Protein AF-A0A285D657-F1 (afdb_monomer)

Mean predicted aligned error: 3.63 Å

pLDDT: mean 95.72, std 4.78, range [50.31, 98.75]

Radius of gyration: 17.84 Å; Cα contacts (8 Å, |Δi|>4): 158; chains: 1; bounding box: 41×36×42 Å

Solvent-accessible surface area (backbone atoms only — not comparable to full-atom values): 8481 Å² total; per-residue (Å²): 107,72,67,57,52,58,51,22,57,76,78,34,51,67,64,25,64,66,43,72,86,36,59,88,88,35,70,64,25,54,50,43,51,53,47,42,55,65,79,40,35,72,61,49,49,50,50,52,52,51,48,49,37,65,73,16,31,51,56,17,42,52,48,30,24,74,75,56,71,38,61,48,88,78,49,55,72,36,57,41,49,51,49,38,56,36,7,71,74,48,35,26,70,40,27,36,50,40,41,55,74,37,63,61,54,80,91,61,54,69,66,57,50,49,53,34,40,40,50,48,62,30,30,77,69,12,41,77,80,38,65,89,50,54,72,70,56,20,48,53,52,32,55,47,41,56,50,53,43,52,56,34,51,48,60,73,75,107

Organism: NCBI:txid1448271

InterPro domains:
  IPR049073 Type VI secretion system spike protein VgrG3-like, C-terminal [PF21277] (7-148)

Structure (mmCIF, N/CA/C/O backbone):
data_AF-A0A285D657-F1
#
_entry.id   AF-A0A285D657-F1
#
loop_
_atom_site.group_PDB
_atom_site.id
_atom_site.type_symbol
_atom_site.label_atom_id
_atom_site.label_alt_id
_atom_site.label_comp_id
_atom_site.label_asym_id
_atom_site.label_entity_id
_atom_site.label_seq_id
_atom_site.pdbx_PDB_ins_code
_atom_site.Cartn_x
_atom_site.Cartn_y
_atom_site.Cartn_z
_atom_site.occupancy
_atom_site.B_iso_or_equiv
_atom_site.auth_seq_id
_atom_site.auth_comp_id
_atom_site.auth_asym_id
_atom_site.auth_atom_id
_atom_site.pdbx_PDB_model_num
ATOM 1 N N . MET A 1 1 ? 5.445 -7.123 -13.624 1.00 86.56 1 MET A N 1
ATOM 2 C CA . MET A 1 1 ? 6.516 -6.559 -14.477 1.00 86.56 1 MET A CA 1
ATOM 3 C C . MET A 1 1 ? 5.989 -6.007 -15.802 1.00 86.56 1 MET A C 1
ATOM 5 O O . MET A 1 1 ? 6.207 -4.837 -16.070 1.00 86.56 1 MET A O 1
ATOM 9 N N . ASN A 1 2 ? 5.245 -6.777 -16.604 1.00 88.88 2 ASN A N 1
ATOM 10 C CA . ASN A 1 2 ? 4.753 -6.312 -17.917 1.00 88.88 2 ASN A CA 1
ATOM 11 C C . ASN A 1 2 ? 3.910 -5.022 -17.859 1.00 88.88 2 ASN A C 1
ATOM 13 O O . ASN A 1 2 ? 4.067 -4.144 -18.707 1.00 88.88 2 ASN A O 1
ATOM 17 N N . SER A 1 3 ? 3.073 -4.859 -16.830 1.00 90.88 3 SER A N 1
ATOM 18 C CA . SER A 1 3 ? 2.301 -3.625 -16.620 1.00 90.88 3 SER A CA 1
ATOM 19 C C . SER A 1 3 ? 3.190 -2.420 -16.300 1.00 90.88 3 SER A C 1
ATOM 21 O O . SER A 1 3 ? 2.919 -1.325 -16.779 1.00 90.88 3 SER A O 1
ATOM 23 N N . PHE A 1 4 ? 4.288 -2.624 -15.564 1.00 93.31 4 PHE A N 1
ATOM 24 C CA . PHE A 1 4 ? 5.266 -1.569 -15.293 1.00 93.31 4 PHE A CA 1
ATOM 25 C C . PHE A 1 4 ? 6.009 -1.165 -16.571 1.00 93.31 4 PHE A C 1
ATOM 27 O O . PHE A 1 4 ? 6.093 0.016 -16.881 1.00 93.31 4 PHE A O 1
ATOM 34 N N . LEU A 1 5 ? 6.453 -2.134 -17.380 1.00 92.94 5 LEU A N 1
ATOM 35 C CA . LEU A 1 5 ? 7.052 -1.841 -18.688 1.00 92.94 5 LEU A CA 1
ATOM 36 C C . LEU A 1 5 ? 6.079 -1.094 -19.610 1.00 92.94 5 LEU A C 1
ATOM 38 O O . LEU A 1 5 ? 6.486 -0.191 -20.332 1.00 92.94 5 LEU A O 1
ATOM 42 N N . SER A 1 6 ? 4.788 -1.429 -19.560 1.00 93.62 6 SER A N 1
ATOM 43 C CA . SER A 1 6 ? 3.757 -0.724 -20.329 1.00 93.62 6 SER A CA 1
ATOM 44 C C . SER A 1 6 ? 3.556 0.713 -19.846 1.00 93.62 6 SER A C 1
ATOM 46 O O . SER A 1 6 ? 3.472 1.613 -20.674 1.00 93.62 6 SER A O 1
ATOM 48 N N . TYR A 1 7 ? 3.554 0.944 -18.531 1.00 94.75 7 TYR A N 1
ATOM 49 C CA . TYR A 1 7 ? 3.539 2.285 -17.938 1.00 94.75 7 TYR A CA 1
ATOM 50 C C . TYR A 1 7 ? 4.743 3.128 -18.389 1.00 94.75 7 TYR A C 1
ATOM 52 O O . TYR A 1 7 ? 4.587 4.282 -18.797 1.00 94.75 7 TYR A O 1
ATOM 60 N N . LEU A 1 8 ? 5.940 2.531 -18.404 1.00 95.38 8 LEU A N 1
ATOM 61 C CA . LEU A 1 8 ? 7.167 3.219 -18.803 1.00 95.38 8 LEU A CA 1
ATOM 62 C C . LEU A 1 8 ? 7.145 3.711 -20.256 1.00 95.38 8 LEU A C 1
ATOM 64 O O . LEU A 1 8 ? 7.804 4.706 -20.538 1.00 95.38 8 LEU A O 1
ATOM 68 N N . LYS A 1 9 ? 6.376 3.086 -21.163 1.00 93.94 9 LYS A N 1
ATOM 69 C CA . LYS A 1 9 ? 6.269 3.534 -22.568 1.00 93.94 9 LYS A CA 1
ATOM 70 C C . LYS A 1 9 ? 5.918 5.016 -22.689 1.00 93.94 9 LYS A C 1
ATOM 72 O O . LYS A 1 9 ? 6.455 5.684 -23.563 1.00 93.94 9 LYS A O 1
ATOM 77 N N . ASN A 1 10 ? 5.054 5.505 -21.801 1.00 93.56 10 ASN A N 1
ATOM 78 C CA . ASN A 1 10 ? 4.619 6.899 -21.782 1.00 93.56 10 ASN A CA 1
ATOM 79 C C . ASN A 1 10 ? 5.363 7.706 -20.712 1.00 93.56 10 ASN A C 1
ATOM 81 O O . ASN A 1 10 ? 5.756 8.839 -20.963 1.00 93.56 10 ASN A O 1
ATOM 85 N N . ALA A 1 11 ? 5.576 7.124 -19.526 1.00 93.75 11 ALA A N 1
ATOM 86 C CA . ALA A 1 11 ? 6.157 7.841 -18.391 1.00 93.75 11 ALA A CA 1
ATOM 87 C C . ALA A 1 11 ? 7.667 8.106 -18.532 1.00 93.75 11 ALA A C 1
ATOM 89 O O . ALA A 1 11 ? 8.169 9.101 -18.019 1.00 93.75 11 ALA A O 1
ATOM 90 N N . SER A 1 12 ? 8.404 7.209 -19.195 1.00 95.25 12 SER A N 1
ATOM 91 C CA . SER A 1 12 ? 9.833 7.374 -19.472 1.00 95.25 12 SER A CA 1
ATOM 92 C C . SER A 1 12 ? 10.266 6.464 -20.629 1.00 95.25 12 SER A C 1
ATOM 94 O O . SER A 1 12 ? 10.731 5.338 -20.401 1.00 95.25 12 SER A O 1
ATOM 96 N N . PRO A 1 13 ? 10.145 6.933 -21.887 1.00 94.25 13 PRO A N 1
ATOM 97 C CA . PRO A 1 13 ? 10.554 6.162 -23.060 1.00 94.25 13 PRO A CA 1
ATOM 98 C C . PRO A 1 13 ? 12.019 5.706 -23.011 1.00 94.25 13 PRO A C 1
ATOM 100 O O . PRO A 1 13 ? 12.343 4.626 -23.502 1.00 94.25 13 PRO A O 1
ATOM 103 N N . SER A 1 14 ? 12.908 6.487 -22.385 1.00 93.44 14 SER A N 1
ATOM 104 C CA . SER A 1 14 ? 14.319 6.127 -22.199 1.00 93.44 14 SER A CA 1
ATOM 105 C C . SER A 1 14 ? 14.481 4.920 -21.270 1.00 93.44 14 SER A C 1
ATOM 107 O O . SER A 1 14 ? 15.131 3.943 -21.640 1.00 93.44 14 SER A O 1
ATOM 109 N N . THR A 1 15 ? 13.827 4.933 -20.104 1.00 93.75 15 THR A N 1
ATOM 110 C CA . THR A 1 15 ? 13.815 3.796 -19.169 1.00 93.75 15 THR A CA 1
ATOM 111 C C . THR A 1 15 ? 13.139 2.575 -19.792 1.00 93.75 15 THR A C 1
ATOM 113 O O . THR A 1 15 ? 13.626 1.457 -19.639 1.00 93.75 15 THR A O 1
ATOM 116 N N . TYR A 1 16 ? 12.051 2.771 -20.544 1.00 95.50 16 TYR A N 1
ATOM 117 C CA . TYR A 1 16 ? 11.411 1.693 -21.297 1.00 95.50 16 TYR A CA 1
ATOM 118 C C . TYR A 1 16 ? 12.375 1.065 -22.308 1.00 95.50 16 TYR A C 1
ATOM 120 O O . TYR A 1 16 ? 12.516 -0.154 -22.338 1.00 95.50 16 TYR A O 1
ATOM 128 N N . ASN A 1 17 ? 13.074 1.874 -23.107 1.00 94.25 17 ASN A N 1
ATOM 129 C CA . ASN A 1 17 ? 14.017 1.386 -24.112 1.00 94.25 17 ASN A CA 1
ATOM 130 C C . ASN A 1 17 ? 15.187 0.607 -23.501 1.00 94.25 17 ASN A C 1
ATOM 132 O O . ASN A 1 17 ? 15.593 -0.395 -24.082 1.00 94.25 17 ASN A O 1
ATOM 136 N N . ALA A 1 18 ? 15.667 1.015 -22.324 1.00 92.94 18 ALA A N 1
ATOM 137 C CA . ALA A 1 18 ? 16.707 0.293 -21.592 1.00 92.94 18 ALA A CA 1
ATOM 138 C C . ALA A 1 18 ? 16.259 -1.102 -21.113 1.00 92.94 18 ALA A C 1
ATOM 140 O O . ALA A 1 18 ? 17.093 -1.980 -20.919 1.00 92.94 18 ALA A O 1
ATOM 141 N N . LEU A 1 19 ? 14.952 -1.327 -20.927 1.00 93.56 19 LEU A N 1
ATOM 142 C CA . LEU A 1 19 ? 14.415 -2.584 -20.393 1.00 93.56 19 LEU A CA 1
ATOM 143 C C . LEU A 1 19 ? 13.717 -3.463 -21.444 1.00 93.56 19 LEU A C 1
ATOM 145 O O . LEU A 1 19 ? 13.725 -4.684 -21.308 1.00 93.56 19 LEU A O 1
ATOM 149 N N . LYS A 1 20 ? 13.117 -2.883 -22.493 1.00 89.94 20 LYS A N 1
ATOM 150 C CA . LYS A 1 20 ? 12.214 -3.581 -23.436 1.00 89.94 20 LYS A CA 1
ATOM 151 C C . LYS A 1 20 ? 12.861 -4.728 -24.220 1.00 89.94 20 LYS A C 1
ATOM 153 O O . LYS A 1 20 ? 12.145 -5.601 -24.697 1.00 89.94 20 LYS A O 1
ATOM 158 N N . GLY A 1 21 ? 14.184 -4.700 -24.391 1.00 84.38 21 GLY A N 1
ATOM 159 C CA . GLY A 1 21 ? 14.946 -5.722 -25.118 1.00 84.38 21 GLY A CA 1
ATOM 160 C C . GLY A 1 21 ? 15.345 -6.926 -24.264 1.00 84.38 21 GLY A C 1
ATOM 161 O O . GLY A 1 21 ? 15.950 -7.862 -24.779 1.00 84.38 21 GLY A O 1
ATOM 162 N N . HIS A 1 22 ? 15.023 -6.915 -22.968 1.00 89.75 22 HIS A N 1
ATOM 163 C CA . HIS A 1 22 ? 15.377 -7.982 -22.046 1.00 89.75 22 HIS A CA 1
ATOM 164 C C . HIS A 1 22 ? 14.131 -8.635 -21.450 1.00 89.75 22 HIS A C 1
ATOM 166 O O . HIS A 1 22 ? 13.216 -7.965 -20.971 1.00 89.75 22 HIS A O 1
ATOM 172 N N . THR A 1 23 ? 14.117 -9.965 -21.413 1.00 91.12 23 THR A N 1
ATOM 173 C CA . THR A 1 23 ? 13.051 -10.720 -20.748 1.00 91.12 23 THR A CA 1
ATOM 174 C C . THR A 1 23 ? 13.120 -10.497 -19.234 1.00 91.12 23 THR A C 1
ATOM 176 O O . THR A 1 23 ? 14.194 -10.707 -18.658 1.00 91.12 23 THR A O 1
ATOM 179 N N . PRO A 1 24 ? 12.019 -10.120 -18.553 1.00 90.50 24 PRO A N 1
ATOM 180 C CA . PRO A 1 24 ? 11.974 -10.047 -17.096 1.00 90.50 24 PRO A CA 1
ATOM 181 C C . PRO A 1 24 ? 12.544 -11.295 -16.416 1.00 90.50 24 PRO A C 1
ATOM 183 O O . PRO A 1 24 ? 12.169 -12.414 -16.754 1.00 90.50 24 PRO A O 1
ATOM 186 N N . GLY A 1 25 ? 13.451 -11.097 -15.458 1.00 88.88 25 GLY A N 1
ATOM 187 C CA . GLY A 1 25 ? 14.133 -12.180 -14.739 1.00 88.88 25 GLY A CA 1
ATOM 188 C C . GLY A 1 25 ? 15.392 -12.722 -15.428 1.00 88.88 25 GLY A C 1
ATOM 189 O O . GLY A 1 25 ? 16.146 -13.456 -14.794 1.00 88.88 25 GLY A O 1
ATOM 190 N N . SER A 1 26 ? 15.670 -12.335 -16.678 1.00 94.50 26 SER A N 1
ATOM 191 C CA . SER A 1 26 ? 16.944 -12.655 -17.337 1.00 94.50 26 SER A CA 1
ATOM 192 C C . SER A 1 26 ? 18.118 -11.889 -16.719 1.00 94.50 26 SER A C 1
ATOM 194 O O . SER A 1 26 ? 17.948 -10.820 -16.126 1.00 94.50 26 SER A O 1
ATOM 196 N N . SER A 1 27 ? 19.334 -12.405 -16.909 1.00 95.31 27 SER A N 1
ATOM 197 C CA . SER A 1 27 ? 20.565 -11.719 -16.499 1.00 95.31 27 SER A CA 1
ATOM 198 C C . SER A 1 27 ? 20.678 -10.325 -17.126 1.00 95.31 27 SER A C 1
ATOM 200 O O . SER A 1 27 ? 20.961 -9.367 -16.413 1.00 95.31 27 SER A O 1
ATOM 202 N N . GLY A 1 28 ? 20.371 -10.192 -18.422 1.00 94.62 28 GLY A N 1
ATOM 203 C CA . GLY A 1 28 ? 20.364 -8.905 -19.126 1.00 94.62 28 GLY A CA 1
ATOM 204 C C . GLY A 1 28 ? 19.390 -7.900 -18.509 1.00 94.62 28 GLY A C 1
ATOM 205 O O . GLY A 1 28 ? 19.764 -6.759 -18.248 1.00 94.62 28 GLY A O 1
ATOM 206 N N . PHE A 1 29 ? 18.175 -8.345 -18.171 1.00 95.06 29 PHE A N 1
ATOM 207 C CA . PHE A 1 29 ? 17.183 -7.492 -17.513 1.00 95.06 29 PHE A CA 1
ATOM 208 C C . PHE A 1 29 ? 17.659 -7.039 -16.132 1.00 95.06 29 PHE A C 1
ATOM 210 O O . PHE A 1 29 ? 17.581 -5.858 -15.804 1.00 95.06 29 PHE A O 1
ATOM 217 N N . ASN A 1 30 ? 18.185 -7.967 -15.331 1.00 94.69 30 ASN A N 1
ATOM 218 C CA . ASN A 1 30 ? 18.666 -7.671 -13.984 1.00 94.69 30 ASN A CA 1
ATOM 219 C C . ASN A 1 30 ? 19.847 -6.688 -14.005 1.00 94.69 30 ASN A C 1
ATOM 221 O O . ASN A 1 30 ? 19.916 -5.803 -13.153 1.00 94.69 30 ASN A O 1
ATOM 225 N N . SER A 1 31 ? 20.755 -6.811 -14.977 1.00 95.94 31 SER A N 1
ATOM 226 C CA . SER A 1 31 ? 21.871 -5.878 -15.161 1.00 95.94 31 SER A CA 1
ATOM 227 C C . SER A 1 31 ? 21.388 -4.483 -15.561 1.00 95.94 31 SER A C 1
ATOM 229 O O . SER A 1 31 ? 21.757 -3.510 -14.905 1.00 95.94 31 SER A O 1
ATOM 231 N N . ALA A 1 32 ? 20.505 -4.377 -16.561 1.00 94.62 32 ALA A N 1
ATOM 232 C CA . ALA A 1 32 ? 19.936 -3.096 -16.985 1.00 94.62 32 ALA A CA 1
ATOM 233 C C . ALA A 1 32 ? 19.147 -2.414 -15.852 1.00 94.62 32 ALA A C 1
ATOM 235 O O . ALA A 1 32 ? 19.272 -1.210 -15.627 1.00 94.62 32 ALA A O 1
ATOM 236 N N . TRP A 1 33 ? 18.386 -3.194 -15.079 1.00 95.31 33 TRP A N 1
ATOM 237 C CA . TRP A 1 33 ? 17.657 -2.702 -13.911 1.00 95.31 33 TRP A CA 1
ATOM 238 C C . TRP A 1 33 ? 18.593 -2.129 -12.845 1.00 95.31 33 TRP A C 1
ATOM 240 O O . TRP A 1 33 ? 18.370 -1.023 -12.354 1.00 95.31 33 TRP A O 1
ATOM 250 N N . LYS A 1 34 ? 19.658 -2.862 -12.492 1.00 95.06 34 LYS A N 1
ATOM 251 C CA . LYS A 1 34 ? 20.664 -2.395 -11.526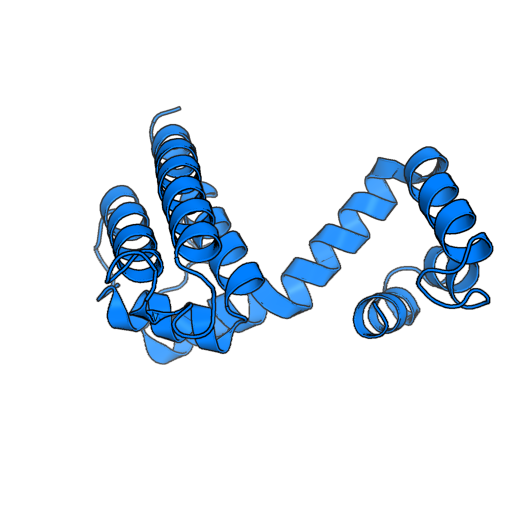 1.00 95.06 34 LYS A CA 1
ATOM 252 C C . LYS A 1 34 ? 21.356 -1.127 -12.011 1.00 95.06 34 LYS A C 1
ATOM 254 O O . LYS A 1 34 ? 21.538 -0.210 -11.218 1.00 95.06 34 LYS A O 1
ATOM 259 N N . GLN A 1 35 ? 21.683 -1.054 -13.298 1.00 95.25 35 GLN A N 1
ATOM 260 C CA . GLN A 1 35 ? 22.289 0.136 -13.882 1.00 95.25 35 GLN A CA 1
ATOM 261 C C . GLN A 1 35 ? 21.363 1.351 -13.752 1.00 95.25 35 GLN A C 1
ATOM 263 O O . GLN A 1 35 ? 21.805 2.385 -13.270 1.00 95.25 35 GLN A O 1
ATOM 268 N N . LEU A 1 36 ? 20.073 1.222 -14.083 1.00 93.94 36 LEU A N 1
ATOM 269 C CA . LEU A 1 36 ? 19.088 2.301 -13.911 1.00 93.94 36 LEU A CA 1
ATOM 270 C C . LEU A 1 36 ? 18.947 2.742 -12.449 1.00 93.94 36 LEU A C 1
ATOM 272 O O . LEU A 1 36 ? 18.867 3.939 -12.172 1.00 93.94 36 LEU A O 1
ATOM 276 N N . ALA A 1 37 ? 18.948 1.783 -11.519 1.00 92.94 37 ALA A N 1
ATOM 277 C CA . ALA A 1 37 ? 18.898 2.058 -10.087 1.00 92.94 37 ALA A CA 1
ATOM 278 C C . ALA A 1 37 ? 20.153 2.782 -9.565 1.00 92.94 37 ALA A C 1
ATOM 280 O O . ALA A 1 37 ? 20.071 3.453 -8.543 1.00 92.94 37 ALA A O 1
ATOM 281 N N . GLN A 1 38 ? 21.291 2.674 -10.256 1.00 94.19 38 GLN A N 1
ATOM 282 C CA . GLN A 1 38 ? 22.533 3.362 -9.898 1.00 94.19 38 GLN A CA 1
ATOM 283 C C . GLN A 1 38 ? 22.657 4.729 -10.576 1.00 94.19 38 GLN A C 1
ATOM 285 O O . GLN A 1 38 ? 22.958 5.717 -9.915 1.00 94.19 38 GLN A O 1
ATOM 290 N N . THR A 1 39 ? 22.424 4.802 -11.887 1.00 91.81 39 THR A N 1
ATOM 291 C CA . THR A 1 39 ? 22.689 6.013 -12.677 1.00 91.81 39 THR A CA 1
ATOM 292 C C . THR A 1 39 ? 21.567 7.039 -12.582 1.00 91.81 39 THR A C 1
ATOM 294 O O . THR A 1 39 ? 21.837 8.234 -12.576 1.00 91.81 39 THR A O 1
ATOM 297 N N . ASN A 1 40 ? 20.317 6.583 -12.452 1.00 90.31 40 ASN A N 1
ATOM 298 C CA . ASN A 1 40 ? 19.122 7.427 -12.440 1.00 90.31 40 ASN A CA 1
ATOM 299 C C . ASN A 1 40 ? 18.252 7.155 -11.203 1.00 90.31 40 ASN A C 1
ATOM 301 O O . ASN A 1 40 ? 17.025 7.207 -11.289 1.00 90.31 40 ASN A O 1
ATOM 305 N N . ALA A 1 41 ? 18.875 6.870 -10.053 1.00 91.06 41 ALA A N 1
ATOM 306 C CA . ALA A 1 41 ? 18.217 6.368 -8.841 1.00 91.06 41 ALA A CA 1
ATOM 307 C C . ALA A 1 41 ? 16.920 7.116 -8.481 1.00 91.06 41 ALA A C 1
ATOM 309 O O . ALA A 1 41 ? 15.859 6.505 -8.392 1.00 91.06 41 ALA A O 1
ATOM 310 N N . LYS A 1 42 ? 16.979 8.450 -8.356 1.00 93.00 42 LYS A N 1
ATOM 311 C CA . LYS A 1 42 ? 15.821 9.282 -7.982 1.00 93.00 42 LYS A CA 1
ATOM 312 C C . LYS A 1 42 ? 14.692 9.223 -9.014 1.00 93.00 42 LYS A C 1
ATOM 314 O O . LYS A 1 42 ? 13.526 9.125 -8.650 1.00 93.00 42 LYS A O 1
ATOM 319 N N . GLN A 1 43 ? 15.025 9.289 -10.303 1.00 92.94 43 GLN A N 1
ATOM 320 C CA . GLN A 1 43 ? 14.023 9.218 -11.367 1.00 92.94 43 GLN A CA 1
ATOM 321 C C . GLN A 1 43 ? 13.410 7.817 -11.443 1.00 92.94 43 GLN A C 1
ATOM 323 O O . GLN A 1 43 ? 12.203 7.676 -11.622 1.00 92.94 43 GLN A O 1
ATOM 328 N N . PHE A 1 44 ? 14.228 6.777 -11.297 1.00 94.75 44 PHE A N 1
ATOM 329 C CA . PHE A 1 44 ? 13.768 5.399 -11.366 1.00 94.75 44 PHE A CA 1
ATOM 330 C C . PHE A 1 44 ? 12.914 5.010 -10.154 1.00 94.75 44 PHE A C 1
ATOM 332 O O . PHE A 1 44 ? 11.925 4.294 -10.312 1.00 94.75 44 PHE A O 1
ATOM 339 N N . ASP A 1 45 ? 13.235 5.529 -8.969 1.00 93.62 45 ASP A N 1
ATOM 340 C CA . ASP A 1 45 ? 12.388 5.438 -7.778 1.00 93.62 45 ASP A CA 1
ATOM 341 C C . ASP A 1 45 ? 11.044 6.152 -7.991 1.00 93.62 45 ASP A C 1
ATOM 343 O O . ASP A 1 45 ? 9.988 5.538 -7.841 1.00 93.62 45 ASP A O 1
ATOM 347 N N . ALA A 1 46 ? 11.062 7.394 -8.489 1.00 95.25 46 ALA A N 1
ATOM 348 C CA . ALA A 1 46 ? 9.842 8.141 -8.796 1.00 95.25 46 ALA A CA 1
ATOM 349 C C . ALA A 1 46 ? 8.948 7.429 -9.829 1.00 95.25 46 ALA A C 1
ATOM 351 O O . ALA A 1 46 ? 7.723 7.447 -9.708 1.00 95.25 46 ALA A O 1
ATOM 352 N N . LEU A 1 47 ? 9.535 6.760 -10.828 1.00 96.00 47 LEU A N 1
ATOM 353 C CA . LEU A 1 47 ? 8.787 5.968 -11.809 1.00 96.00 47 LEU A CA 1
ATOM 354 C C . LEU A 1 47 ? 8.121 4.745 -11.172 1.00 96.00 47 LEU A C 1
ATOM 356 O O . LEU A 1 47 ? 6.966 4.455 -11.483 1.00 96.00 47 LEU A O 1
ATOM 360 N N . GLN A 1 48 ? 8.823 4.037 -10.286 1.00 94.00 48 GLN A N 1
ATOM 361 C CA . GLN A 1 48 ? 8.265 2.895 -9.559 1.00 94.00 48 GLN A CA 1
ATOM 362 C C . GLN A 1 48 ? 7.156 3.341 -8.602 1.00 94.00 48 GLN A C 1
ATOM 364 O O . GLN A 1 48 ? 6.068 2.764 -8.612 1.00 94.00 48 GLN A O 1
ATOM 369 N N . HIS A 1 49 ? 7.395 4.406 -7.836 1.00 94.69 49 HIS A N 1
ATOM 370 C CA . HIS A 1 49 ? 6.404 4.994 -6.944 1.00 94.69 49 HIS A CA 1
ATOM 371 C C . HIS A 1 49 ? 5.165 5.458 -7.723 1.00 94.69 49 HIS A C 1
ATOM 373 O O . HIS A 1 49 ? 4.049 5.056 -7.400 1.00 94.69 49 HIS A O 1
ATOM 379 N N . GLY A 1 50 ? 5.348 6.222 -8.804 1.00 96.12 50 GLY A N 1
ATOM 380 C CA . GLY A 1 50 ? 4.260 6.690 -9.665 1.00 96.12 50 GLY A CA 1
ATOM 381 C C . GLY A 1 50 ? 3.448 5.547 -10.274 1.00 96.12 50 GLY A C 1
ATOM 382 O O . GLY A 1 50 ? 2.217 5.593 -10.270 1.00 96.12 50 GLY A O 1
ATOM 383 N N . PHE A 1 51 ? 4.113 4.471 -10.704 1.00 96.31 51 PHE A N 1
ATOM 384 C CA . PHE A 1 51 ? 3.424 3.279 -11.184 1.00 96.31 51 PHE A CA 1
ATOM 385 C C . PHE A 1 51 ? 2.554 2.641 -10.099 1.00 96.31 51 PHE A C 1
ATOM 387 O O . PHE A 1 51 ? 1.383 2.357 -10.355 1.00 96.31 51 PHE A O 1
ATOM 394 N N . ILE A 1 52 ? 3.089 2.406 -8.895 1.00 95.06 52 ILE A N 1
ATOM 395 C CA . ILE A 1 52 ? 2.314 1.806 -7.798 1.00 95.06 52 ILE A CA 1
ATOM 396 C C . ILE A 1 52 ? 1.160 2.724 -7.387 1.00 95.06 52 ILE A C 1
ATOM 398 O O . ILE A 1 52 ? 0.047 2.234 -7.176 1.00 95.06 52 ILE A O 1
ATOM 402 N N . LYS A 1 53 ? 1.379 4.045 -7.376 1.00 96.44 53 LYS A N 1
ATOM 403 C CA . LYS A 1 53 ? 0.321 5.024 -7.126 1.00 96.44 53 LYS A CA 1
ATOM 404 C C . LYS A 1 53 ? -0.830 4.854 -8.118 1.00 96.44 53 LYS A C 1
ATOM 406 O O . LYS A 1 53 ? -1.961 4.617 -7.707 1.00 96.44 53 LYS A O 1
ATOM 411 N N . GLN A 1 54 ? -0.530 4.886 -9.416 1.00 96.19 54 GLN A N 1
ATOM 412 C CA . GLN A 1 54 ? -1.539 4.807 -10.474 1.00 96.19 54 GLN A CA 1
ATOM 413 C C . GLN A 1 54 ? -2.245 3.444 -10.529 1.00 96.19 54 GLN A C 1
ATOM 415 O O . GLN A 1 54 ? -3.437 3.368 -10.817 1.00 96.19 54 GLN A O 1
ATOM 420 N N . SER A 1 55 ? -1.513 2.355 -10.287 1.00 95.31 55 SER A N 1
ATOM 421 C CA . SER A 1 55 ? -2.037 0.993 -10.452 1.00 95.31 55 SER A CA 1
ATOM 422 C C . SER A 1 55 ? -2.721 0.427 -9.206 1.00 95.31 55 SER A C 1
ATOM 424 O O . SER A 1 55 ? -3.562 -0.460 -9.342 1.00 95.31 55 SER A O 1
ATOM 426 N N . HIS A 1 56 ? -2.393 0.922 -8.007 1.00 96.69 56 HIS A N 1
ATOM 427 C CA . HIS A 1 56 ? -2.906 0.380 -6.744 1.00 96.69 56 HIS A CA 1
ATOM 428 C C . HIS A 1 56 ? -3.563 1.458 -5.882 1.00 96.69 56 HIS A C 1
ATOM 430 O O . HIS A 1 56 ? -4.745 1.333 -5.556 1.00 96.69 56 HIS A O 1
ATOM 436 N N . TYR A 1 57 ? -2.818 2.509 -5.527 1.00 98.31 57 TYR A N 1
ATOM 437 C CA . TYR A 1 57 ? -3.269 3.505 -4.552 1.00 98.31 57 TYR A CA 1
ATOM 438 C C . TYR A 1 57 ? -4.453 4.335 -5.062 1.00 98.31 57 TYR A C 1
ATOM 440 O O . TYR A 1 57 ? -5.494 4.358 -4.412 1.00 98.31 57 TYR A O 1
ATOM 448 N N . ASP A 1 58 ? -4.338 4.962 -6.236 1.00 98.31 58 ASP A N 1
ATOM 449 C CA . ASP A 1 58 ? -5.376 5.846 -6.781 1.00 98.31 58 ASP A CA 1
ATOM 450 C C . ASP A 1 58 ? -6.704 5.106 -7.009 1.00 98.31 58 ASP A C 1
ATOM 452 O O . ASP A 1 58 ? -7.743 5.595 -6.553 1.00 98.31 58 ASP A O 1
ATOM 456 N N . PRO A 1 59 ? -6.723 3.899 -7.617 1.00 98.38 59 PRO A N 1
ATOM 457 C CA . PRO A 1 59 ? -7.952 3.122 -7.723 1.00 98.38 59 PRO A CA 1
ATOM 458 C C . PRO A 1 59 ? -8.552 2.766 -6.357 1.00 98.38 59 PRO A C 1
ATOM 460 O O . PRO A 1 59 ? -9.774 2.788 -6.211 1.00 98.38 59 PRO A O 1
ATOM 463 N N . ALA A 1 60 ? -7.725 2.459 -5.351 1.00 98.38 60 ALA A N 1
ATOM 464 C CA . ALA A 1 60 ? -8.200 2.144 -4.006 1.00 98.38 60 ALA A CA 1
ATOM 465 C C . ALA A 1 60 ? -8.801 3.376 -3.309 1.00 98.38 60 ALA A C 1
ATOM 467 O O . ALA A 1 60 ? -9.920 3.302 -2.801 1.00 98.38 60 ALA A O 1
ATOM 468 N N . ALA A 1 61 ? -8.102 4.514 -3.344 1.00 98.62 61 ALA A N 1
ATOM 469 C CA . ALA A 1 61 ? -8.549 5.777 -2.760 1.00 98.62 61 ALA A CA 1
ATOM 470 C C . ALA A 1 61 ? -9.872 6.238 -3.384 1.00 98.62 61 ALA A C 1
ATOM 472 O O . ALA A 1 61 ? -10.820 6.552 -2.665 1.00 98.62 61 ALA A O 1
ATOM 473 N N . ASN A 1 62 ? -9.972 6.193 -4.716 1.00 98.50 62 ASN A N 1
ATOM 474 C CA . ASN A 1 62 ? -11.196 6.539 -5.437 1.00 98.50 62 ASN A CA 1
ATOM 475 C C . ASN A 1 62 ? -12.351 5.597 -5.082 1.00 98.50 62 ASN A C 1
ATOM 477 O O . ASN A 1 62 ? -13.472 6.045 -4.850 1.00 98.50 62 ASN A O 1
ATOM 481 N N . SER A 1 63 ? -12.085 4.294 -4.987 1.00 98.06 63 SER A N 1
ATOM 482 C CA . SER A 1 63 ? -13.112 3.306 -4.646 1.00 98.06 63 SER A CA 1
ATOM 483 C C . SER A 1 63 ? -13.633 3.483 -3.216 1.00 98.06 63 SER A C 1
ATOM 485 O O . SER A 1 63 ? -14.840 3.381 -2.990 1.00 98.06 63 SER A O 1
ATOM 487 N N . ILE A 1 64 ? -12.749 3.791 -2.260 1.00 98.25 64 ILE A N 1
ATOM 488 C CA . ILE A 1 64 ? -13.109 4.113 -0.870 1.00 98.25 64 ILE A CA 1
ATOM 489 C C . ILE A 1 64 ? -13.911 5.413 -0.806 1.00 98.25 64 ILE A C 1
ATOM 491 O O . ILE A 1 64 ? -14.963 5.439 -0.170 1.00 98.25 64 ILE A O 1
ATOM 495 N N . LYS A 1 65 ? -13.482 6.458 -1.518 1.00 98.31 65 L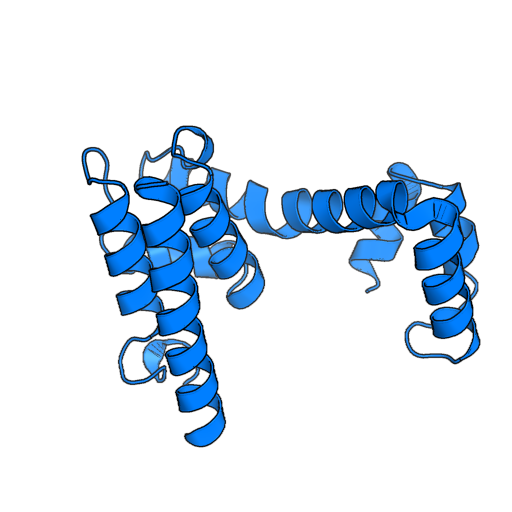YS A N 1
ATOM 496 C CA . LYS A 1 65 ? -14.215 7.725 -1.597 1.00 98.31 65 LYS A CA 1
ATOM 497 C C . LYS A 1 65 ? -15.626 7.532 -2.136 1.00 98.31 65 LYS A C 1
ATOM 499 O O . LYS A 1 65 ? -16.577 7.989 -1.513 1.00 98.31 65 LYS A O 1
ATOM 504 N N . ASN A 1 66 ? -15.766 6.799 -3.236 1.00 97.94 66 ASN A N 1
ATOM 505 C CA . ASN A 1 66 ? -17.059 6.573 -3.878 1.00 97.94 66 ASN A CA 1
ATOM 506 C C . ASN A 1 66 ? -17.973 5.647 -3.063 1.00 97.94 66 ASN A C 1
ATOM 508 O O . ASN A 1 66 ? -19.181 5.848 -3.048 1.00 97.94 66 ASN A O 1
ATOM 512 N N . SER A 1 67 ? -17.416 4.634 -2.391 1.00 97.50 67 SER A N 1
ATOM 513 C CA . SER A 1 67 ? -18.220 3.621 -1.689 1.00 97.50 67 SER A CA 1
ATOM 514 C C . SER A 1 67 ? -18.513 3.962 -0.231 1.00 97.50 67 SER A C 1
ATOM 516 O O . SER A 1 67 ? -19.541 3.546 0.290 1.00 97.50 67 SER A O 1
ATOM 518 N N . LEU A 1 68 ? -17.580 4.631 0.451 1.00 96.88 68 LEU A N 1
ATOM 519 C CA . LEU A 1 68 ? -17.650 4.914 1.890 1.00 96.88 68 LEU A CA 1
ATOM 520 C C . LEU A 1 68 ? -17.799 6.415 2.185 1.00 96.88 68 LEU A C 1
ATOM 522 O O . LEU A 1 68 ? -18.014 6.786 3.335 1.00 96.88 68 LEU A O 1
ATOM 526 N N . GLY A 1 69 ? -17.672 7.286 1.176 1.00 96.75 69 GLY A N 1
ATOM 527 C CA . GLY A 1 69 ? -17.730 8.740 1.354 1.00 96.75 69 GLY A CA 1
ATOM 528 C C . GLY A 1 69 ? -16.478 9.339 2.005 1.00 96.75 69 GLY A C 1
ATOM 529 O O . GLY A 1 69 ? -16.536 10.449 2.528 1.00 96.75 69 GLY A O 1
ATOM 530 N N . ILE A 1 70 ? -15.352 8.615 2.004 1.00 96.06 70 ILE A N 1
ATOM 531 C CA . ILE A 1 70 ? -14.122 8.997 2.715 1.00 96.06 70 ILE A CA 1
ATOM 532 C C . ILE A 1 70 ? -13.011 9.291 1.716 1.00 96.06 70 ILE A C 1
ATOM 534 O O . ILE A 1 70 ? -12.563 8.409 0.988 1.00 96.06 70 ILE A O 1
ATOM 538 N N . ASP A 1 71 ? -12.524 10.527 1.705 1.00 97.62 71 ASP A N 1
ATOM 539 C CA . ASP A 1 71 ? -11.399 10.914 0.858 1.00 97.62 71 ASP A CA 1
ATOM 540 C C . ASP A 1 71 ? -10.074 10.720 1.603 1.00 97.62 71 ASP A C 1
ATOM 542 O O . ASP A 1 71 ? -9.618 11.618 2.308 1.00 97.62 71 ASP A O 1
ATOM 546 N N . ILE A 1 72 ? -9.459 9.543 1.448 1.00 97.69 72 ILE A N 1
ATOM 547 C CA . ILE A 1 72 ? -8.196 9.183 2.119 1.00 97.69 72 ILE A CA 1
ATOM 548 C C . ILE A 1 72 ? -7.062 10.173 1.808 1.00 97.69 72 ILE A C 1
ATOM 550 O O . ILE A 1 72 ? -6.189 10.387 2.642 1.00 97.69 72 ILE A O 1
ATOM 554 N N . ASN A 1 73 ? -7.107 10.863 0.666 1.00 97.56 73 ASN A N 1
ATOM 555 C CA . ASN A 1 73 ? -6.092 11.859 0.310 1.00 97.56 73 ASN A CA 1
ATOM 556 C C . ASN A 1 73 ? -6.137 13.122 1.184 1.00 97.56 73 ASN A C 1
ATOM 558 O O . ASN A 1 73 ? -5.213 13.927 1.133 1.00 97.56 73 ASN A O 1
ATOM 562 N N . LYS A 1 74 ? -7.206 13.313 1.968 1.00 97.25 74 LYS A N 1
ATOM 563 C CA . LYS A 1 74 ? -7.325 14.408 2.942 1.00 97.25 74 LYS A CA 1
ATOM 564 C C . LYS A 1 74 ? -6.780 14.051 4.325 1.00 97.25 74 LYS A C 1
ATOM 566 O O . LYS A 1 74 ? -6.724 14.921 5.186 1.00 97.25 74 LYS A O 1
ATOM 571 N N . TYR A 1 75 ? -6.422 12.788 4.537 1.00 97.00 75 TYR A N 1
ATOM 572 C CA . TYR A 1 75 ? -5.819 12.310 5.773 1.00 97.00 75 TYR A CA 1
ATOM 573 C C . TYR A 1 75 ? -4.295 12.447 5.716 1.00 97.00 75 TYR A C 1
ATOM 575 O O . TYR A 1 75 ? -3.714 12.681 4.652 1.00 97.00 75 TYR A O 1
ATOM 583 N N . SER A 1 76 ? -3.646 12.298 6.865 1.00 97.81 76 SER A N 1
ATOM 584 C CA . SER A 1 76 ? -2.196 12.388 7.013 1.00 97.81 76 SER A CA 1
ATOM 585 C C . SER A 1 76 ? -1.445 11.368 6.142 1.00 97.81 76 SER A C 1
ATOM 587 O O . SER A 1 76 ? -1.993 10.318 5.774 1.00 97.81 76 SER A O 1
ATOM 589 N N . PRO A 1 77 ? -0.144 11.603 5.872 1.00 97.44 77 PRO A N 1
ATOM 590 C CA . PRO A 1 77 ? 0.710 10.622 5.204 1.00 97.44 77 PRO A CA 1
ATOM 591 C C . PRO A 1 77 ? 0.697 9.241 5.875 1.00 97.44 77 PRO A C 1
ATOM 593 O O . PRO A 1 77 ? 0.891 8.234 5.197 1.00 97.44 77 PRO A O 1
ATOM 596 N N . ALA A 1 78 ? 0.427 9.168 7.184 1.00 98.00 78 ALA A N 1
ATOM 597 C CA . ALA A 1 78 ? 0.287 7.907 7.902 1.00 98.00 78 ALA A CA 1
ATOM 598 C C . ALA A 1 78 ? -0.876 7.066 7.349 1.00 98.00 78 ALA A C 1
ATOM 600 O O . ALA A 1 78 ? -0.677 5.919 6.948 1.00 98.00 78 ALA A O 1
ATOM 601 N N . VAL A 1 79 ? -2.080 7.641 7.257 1.00 98.31 79 VAL A N 1
ATOM 602 C CA . VAL A 1 79 ? -3.269 6.941 6.736 1.00 98.31 79 VAL A CA 1
ATOM 603 C C . VAL A 1 79 ? -3.126 6.645 5.242 1.00 98.31 79 VAL A C 1
ATOM 605 O O . VAL A 1 79 ? -3.501 5.559 4.790 1.00 98.31 79 VAL A O 1
ATOM 608 N N . GLN A 1 80 ? -2.522 7.558 4.478 1.00 98.31 80 GLN A N 1
ATOM 609 C CA . GLN A 1 80 ? -2.215 7.319 3.065 1.00 98.31 80 GLN A CA 1
ATOM 610 C C . GLN A 1 80 ? -1.261 6.123 2.898 1.00 98.31 80 GLN A C 1
ATOM 612 O O . GLN A 1 80 ? -1.520 5.238 2.083 1.00 98.31 80 GLN A O 1
ATOM 617 N N . ASN A 1 81 ? -0.222 6.007 3.731 1.00 97.88 81 ASN A N 1
ATOM 618 C CA . ASN A 1 81 ? 0.679 4.850 3.727 1.00 97.88 81 ASN A CA 1
ATOM 619 C C . ASN A 1 81 ? -0.025 3.546 4.130 1.00 97.88 81 ASN A C 1
ATOM 621 O O . ASN A 1 81 ? 0.270 2.490 3.562 1.00 97.88 81 ASN A O 1
ATOM 625 N N . VAL A 1 82 ? -0.994 3.595 5.052 1.00 98.50 82 VAL A N 1
ATOM 626 C CA . VAL A 1 82 ? -1.830 2.425 5.374 1.00 98.50 82 VAL A CA 1
ATOM 627 C C . VAL A 1 82 ? -2.636 1.978 4.160 1.00 98.50 82 VAL A C 1
ATOM 629 O O . VAL A 1 82 ? -2.644 0.784 3.837 1.00 98.50 82 VAL A O 1
ATOM 632 N N . LEU A 1 83 ? -3.278 2.908 3.448 1.00 98.62 83 LEU A N 1
ATOM 633 C CA . LEU A 1 83 ? -3.983 2.581 2.211 1.00 98.62 83 LEU A CA 1
ATOM 634 C C . LEU A 1 83 ? -3.019 2.024 1.157 1.00 98.62 83 LEU A C 1
ATOM 636 O O . LEU A 1 83 ? -3.333 1.016 0.529 1.00 98.62 83 LEU A O 1
ATOM 640 N N . TRP A 1 84 ? -1.837 2.621 1.005 1.00 98.38 84 TRP A N 1
ATOM 641 C CA . TRP A 1 84 ? -0.813 2.163 0.070 1.00 98.38 84 TRP A CA 1
ATOM 642 C C . TRP A 1 84 ? -0.385 0.719 0.347 1.00 98.38 84 TRP A C 1
ATOM 644 O O . TRP A 1 84 ? -0.479 -0.128 -0.543 1.00 98.38 84 TRP A O 1
ATOM 654 N N . SER A 1 85 ? 0.014 0.402 1.586 1.00 98.00 85 SER A N 1
ATOM 655 C CA . SER A 1 85 ? 0.375 -0.968 1.990 1.00 98.00 85 SER A CA 1
ATOM 656 C C . SER A 1 85 ? -0.778 -1.943 1.745 1.00 98.00 85 SER A C 1
ATOM 658 O O . SER A 1 85 ? -0.582 -3.049 1.231 1.00 98.00 85 SER A O 1
ATOM 660 N N . THR A 1 86 ? -2.005 -1.527 2.067 1.00 98.50 86 THR A N 1
ATOM 661 C CA . THR A 1 86 ? -3.193 -2.367 1.897 1.00 98.50 86 THR A CA 1
ATOM 662 C C . THR A 1 86 ? -3.481 -2.635 0.418 1.00 98.50 86 THR A C 1
ATOM 664 O O . THR A 1 86 ? -3.705 -3.785 0.044 1.00 98.50 86 THR A O 1
ATOM 667 N N . ALA A 1 87 ? -3.423 -1.611 -0.435 1.00 98.25 87 ALA A N 1
ATOM 668 C CA . ALA A 1 87 ? -3.668 -1.725 -1.870 1.00 98.25 87 ALA A CA 1
ATOM 669 C C . ALA A 1 87 ? -2.591 -2.553 -2.578 1.00 98.25 87 ALA A C 1
ATOM 671 O O . ALA A 1 87 ? -2.918 -3.346 -3.455 1.00 98.25 87 ALA A O 1
ATOM 672 N N . VAL A 1 88 ? -1.324 -2.438 -2.173 1.00 96.94 88 VAL A N 1
ATOM 673 C CA . VAL A 1 88 ? -0.245 -3.292 -2.694 1.00 96.94 88 VAL A CA 1
ATOM 674 C C . VAL A 1 88 ? -0.451 -4.754 -2.290 1.00 96.94 88 VAL A C 1
ATOM 676 O O . VAL A 1 88 ? -0.261 -5.652 -3.105 1.00 96.94 88 VAL A O 1
ATOM 679 N N . GLN A 1 89 ? -0.865 -5.016 -1.047 1.00 97.12 89 GLN A N 1
ATOM 680 C CA . GLN A 1 89 ? -1.002 -6.383 -0.537 1.00 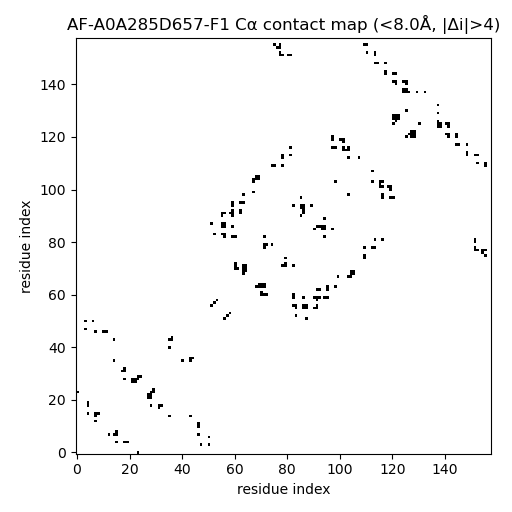97.12 89 GLN A CA 1
ATOM 681 C C . GLN A 1 89 ? -2.274 -7.098 -1.018 1.00 97.12 89 GLN A C 1
ATOM 683 O O . GLN A 1 89 ? -2.252 -8.315 -1.205 1.00 97.12 89 GLN A O 1
ATOM 688 N N . HIS A 1 90 ? -3.381 -6.367 -1.163 1.00 96.31 90 HIS A N 1
ATOM 689 C CA . HIS A 1 90 ? -4.712 -6.931 -1.420 1.00 96.31 90 HIS A CA 1
ATOM 690 C C . HIS A 1 90 ? -5.322 -6.480 -2.759 1.00 96.31 90 HIS A C 1
ATOM 692 O O . HIS A 1 90 ? -6.434 -6.886 -3.095 1.00 96.31 90 HIS A O 1
ATOM 698 N N . GLY A 1 91 ? -4.623 -5.643 -3.530 1.00 96.88 91 GLY A N 1
ATOM 699 C CA . GLY A 1 91 ? -5.192 -4.951 -4.686 1.00 96.88 91 GLY A CA 1
ATOM 700 C C . GLY A 1 91 ? -6.170 -3.843 -4.276 1.00 96.88 91 GLY A C 1
ATOM 701 O O . GLY A 1 91 ? -6.562 -3.719 -3.114 1.00 96.88 91 GLY A O 1
ATOM 702 N N . SER A 1 92 ? -6.610 -3.037 -5.243 1.00 95.50 92 SER A N 1
ATOM 703 C CA . SER A 1 92 ? -7.526 -1.915 -4.993 1.00 95.50 92 SER A CA 1
ATOM 704 C C . SER A 1 92 ? -8.895 -2.355 -4.460 1.00 95.50 92 SER A C 1
ATOM 706 O O . SER A 1 92 ? -9.387 -1.799 -3.478 1.00 95.50 92 SER A O 1
ATOM 708 N N . GLY A 1 93 ? -9.484 -3.400 -5.049 1.00 96.69 93 GLY A N 1
ATOM 709 C CA . GLY A 1 93 ? -10.749 -3.976 -4.581 1.00 96.69 93 GLY A CA 1
ATOM 710 C C . GLY A 1 93 ? -10.632 -4.621 -3.196 1.00 96.69 93 GLY A C 1
ATOM 711 O O . GLY A 1 93 ? -11.515 -4.457 -2.355 1.00 96.69 93 GLY A O 1
ATOM 712 N N . GLY A 1 94 ? -9.514 -5.300 -2.919 1.00 98.00 94 GLY A N 1
ATOM 713 C CA . GLY A 1 94 ? -9.245 -5.860 -1.597 1.00 98.00 94 GLY A CA 1
ATOM 714 C C . GLY A 1 94 ? -9.045 -4.780 -0.535 1.00 98.00 94 GLY A C 1
ATOM 715 O O . GLY A 1 94 ? -9.572 -4.919 0.563 1.00 98.00 94 GLY A O 1
ATOM 716 N N . ALA A 1 95 ? -8.378 -3.671 -0.868 1.00 98.44 95 ALA A N 1
ATOM 717 C CA . ALA A 1 95 ? -8.250 -2.529 0.034 1.00 98.44 95 ALA A CA 1
ATOM 718 C C . ALA A 1 95 ? -9.604 -1.901 0.377 1.00 98.44 95 ALA A C 1
ATOM 720 O O . ALA A 1 95 ? -9.887 -1.681 1.553 1.00 98.44 95 ALA A O 1
ATOM 721 N N . LEU A 1 96 ? -10.481 -1.700 -0.612 1.00 98.56 96 LEU A N 1
ATOM 722 C CA . LEU A 1 96 ? -11.855 -1.266 -0.355 1.00 98.56 96 LEU A CA 1
ATOM 723 C C . LEU A 1 96 ? -12.585 -2.234 0.595 1.00 98.56 96 LEU A C 1
ATOM 725 O O . LEU A 1 96 ? -13.243 -1.793 1.536 1.00 98.56 96 LEU A O 1
ATOM 729 N N . ASN A 1 97 ? -12.458 -3.545 0.377 1.00 98.56 97 ASN A N 1
ATOM 730 C CA . ASN A 1 97 ? -13.092 -4.546 1.236 1.00 98.56 97 ASN A CA 1
ATOM 731 C C . ASN A 1 97 ? -12.551 -4.513 2.667 1.00 98.56 97 ASN A C 1
ATOM 733 O O . ASN A 1 97 ? -13.342 -4.560 3.602 1.00 98.56 97 ASN A O 1
ATOM 737 N N . VAL A 1 98 ? -11.236 -4.370 2.842 1.00 98.75 98 VAL A N 1
ATOM 738 C CA . VAL A 1 98 ? -10.611 -4.215 4.161 1.00 98.75 98 VAL A CA 1
ATOM 739 C C . VAL A 1 98 ? -11.149 -2.970 4.867 1.00 98.75 98 VAL A C 1
ATOM 741 O O . VAL A 1 98 ? -11.624 -3.078 5.991 1.00 98.75 98 VAL A O 1
ATOM 744 N N . PHE A 1 99 ? -11.143 -1.802 4.218 1.00 98.62 99 PHE A N 1
ATOM 745 C CA . PHE A 1 99 ? -11.634 -0.560 4.833 1.00 98.62 99 PHE A CA 1
ATOM 746 C C . PHE A 1 99 ? -13.126 -0.643 5.181 1.00 98.62 99 PHE A C 1
ATOM 748 O O . PHE A 1 99 ? -13.540 -0.203 6.253 1.00 98.62 99 PHE A O 1
ATOM 755 N N . ARG A 1 100 ? -13.935 -1.265 4.316 1.00 98.50 100 ARG A N 1
ATOM 756 C CA . ARG A 1 100 ? -15.356 -1.505 4.590 1.00 98.50 100 ARG A CA 1
ATOM 757 C C . ARG A 1 100 ? -15.553 -2.435 5.788 1.00 98.50 100 ARG A C 1
ATOM 759 O O . ARG A 1 100 ? -16.317 -2.107 6.688 1.00 98.50 100 ARG A O 1
ATOM 766 N N . ASN A 1 101 ? -14.863 -3.573 5.814 1.00 98.56 101 ASN A N 1
ATOM 767 C CA . ASN A 1 101 ? -15.014 -4.583 6.864 1.00 98.56 101 ASN A CA 1
ATOM 768 C C . ASN A 1 101 ? -14.454 -4.116 8.215 1.00 98.56 101 ASN A C 1
ATOM 770 O O . ASN A 1 101 ? -14.978 -4.497 9.256 1.00 98.56 101 ASN A O 1
ATOM 774 N N . ALA A 1 102 ? -13.443 -3.245 8.200 1.00 98.44 102 ALA A N 1
ATOM 775 C CA . ALA A 1 102 ? -12.936 -2.544 9.377 1.00 98.44 102 ALA A CA 1
ATOM 776 C C . ALA A 1 102 ? -13.934 -1.500 9.934 1.00 98.44 102 ALA A C 1
ATOM 778 O O . ALA A 1 102 ? -13.719 -0.938 11.012 1.00 98.44 102 ALA A O 1
ATOM 779 N N . GLY A 1 103 ? -15.031 -1.234 9.213 1.00 98.19 103 GLY A N 1
ATOM 780 C CA . GLY A 1 103 ? -16.074 -0.292 9.609 1.00 98.19 103 GLY A CA 1
ATOM 781 C C . GLY A 1 103 ? -15.627 1.164 9.541 1.00 98.19 103 GLY A C 1
ATOM 782 O O . GLY A 1 103 ? -16.094 1.976 10.340 1.00 98.19 103 GLY A O 1
ATOM 783 N N . ILE A 1 104 ? -14.698 1.491 8.636 1.00 98.25 104 ILE A N 1
ATOM 784 C CA . ILE A 1 104 ? -14.166 2.848 8.510 1.00 98.25 104 ILE A CA 1
ATOM 785 C C . ILE A 1 104 ? -15.257 3.791 7.992 1.00 98.25 104 ILE A C 1
ATOM 787 O O . ILE A 1 104 ? -15.915 3.510 6.990 1.00 98.25 104 ILE A O 1
ATOM 791 N N . ARG A 1 105 ? -15.444 4.914 8.691 1.00 95.69 105 ARG A N 1
ATOM 792 C CA . ARG A 1 105 ? -16.458 5.943 8.412 1.00 95.69 105 ARG A CA 1
ATOM 793 C C . ARG A 1 105 ? -15.916 7.339 8.710 1.00 95.69 105 ARG A C 1
ATOM 795 O O . ARG A 1 105 ? -14.938 7.492 9.441 1.00 95.69 105 ARG A O 1
ATOM 802 N N . SER A 1 106 ? -16.578 8.355 8.161 1.00 92.25 106 SER A N 1
ATOM 803 C CA . SER A 1 106 ? -16.242 9.7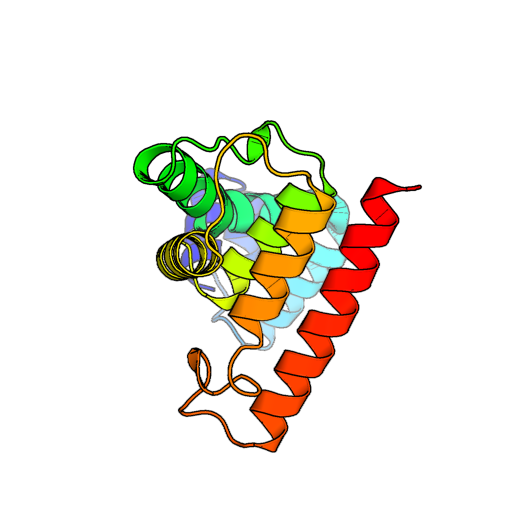59 8.421 1.00 92.25 106 SER A CA 1
ATOM 804 C C . SER A 1 106 ? -16.316 10.096 9.919 1.00 92.25 106 SER A C 1
ATOM 806 O O . SER A 1 106 ? -17.149 9.547 10.645 1.00 92.25 106 SER A O 1
ATOM 808 N N . GLY A 1 107 ? -15.437 10.991 10.375 1.00 91.94 107 GLY A N 1
ATOM 809 C CA . GLY A 1 107 ? -15.342 11.432 11.772 1.00 91.94 107 GLY A CA 1
ATOM 810 C C . GLY A 1 107 ? -14.517 10.532 12.701 1.00 91.94 107 GLY A C 1
ATOM 811 O O . GLY A 1 107 ? -14.318 10.898 13.855 1.00 91.94 107 GLY A O 1
ATOM 812 N 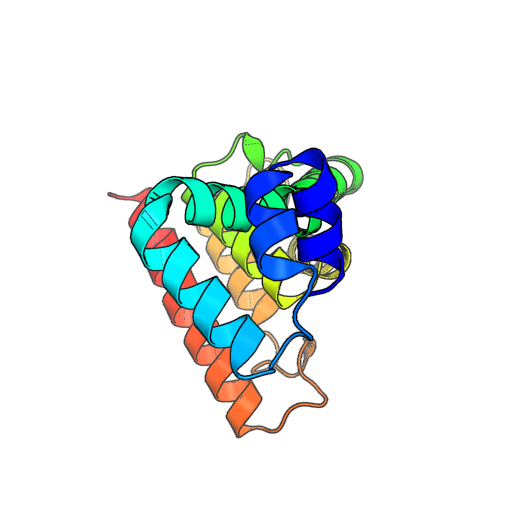N . MET A 1 108 ? -14.016 9.383 12.231 1.00 96.88 108 MET A N 1
ATOM 813 C CA . MET A 1 108 ? -13.056 8.577 12.998 1.00 96.88 108 MET A CA 1
ATOM 814 C C . MET A 1 108 ? -11.699 9.275 13.106 1.00 96.88 108 MET A C 1
ATOM 816 O O . MET A 1 108 ? -11.241 9.907 12.151 1.00 96.88 108 MET A O 1
ATOM 820 N N . SER A 1 109 ? -11.035 9.102 14.250 1.00 97.75 109 SER A N 1
ATOM 821 C CA . SER A 1 109 ? -9.648 9.545 14.409 1.00 97.75 109 SER A CA 1
ATOM 822 C C . SER A 1 109 ? -8.707 8.746 13.502 1.00 97.75 109 SER A C 1
ATOM 824 O O . SER A 1 109 ? -8.951 7.575 13.200 1.00 97.75 109 SER A O 1
ATOM 826 N N . GLU A 1 110 ? -7.596 9.354 13.087 1.00 98.12 110 GLU A N 1
ATOM 827 C CA . GLU A 1 110 ? -6.608 8.680 12.235 1.00 98.12 110 GLU A CA 1
ATOM 828 C C . GLU A 1 110 ? -5.990 7.459 12.924 1.00 98.12 110 GLU A C 1
ATOM 830 O O . GLU A 1 110 ? -5.823 6.415 12.296 1.00 98.12 110 GLU A O 1
ATOM 835 N N . ALA A 1 111 ? -5.727 7.552 14.232 1.00 98.38 111 ALA A N 1
ATOM 836 C CA . ALA A 1 111 ? -5.214 6.435 15.021 1.00 98.38 111 ALA A CA 1
ATOM 837 C C . ALA A 1 111 ? -6.199 5.255 15.040 1.00 98.38 111 ALA A C 1
ATOM 839 O O . ALA A 1 111 ? -5.796 4.107 14.844 1.00 98.38 111 ALA A O 1
ATOM 840 N N . GLU A 1 112 ? -7.496 5.537 15.200 1.00 98.44 112 GLU A N 1
ATOM 841 C CA . GLU A 1 112 ? -8.547 4.519 15.142 1.00 98.44 112 GLU A CA 1
ATOM 842 C C . GLU A 1 112 ? -8.638 3.880 13.748 1.00 98.44 112 GLU A C 1
ATOM 844 O O . GLU A 1 112 ? -8.744 2.656 13.647 1.00 98.44 112 GLU A O 1
ATOM 849 N N . ILE A 1 113 ? -8.547 4.672 12.672 1.00 98.56 113 ILE A N 1
ATOM 850 C CA . ILE A 1 113 ? -8.537 4.152 11.295 1.00 98.56 113 ILE A CA 1
ATOM 851 C C . ILE A 1 113 ? -7.375 3.174 11.105 1.00 98.56 113 ILE A C 1
ATOM 853 O O . ILE A 1 113 ? -7.588 2.050 10.644 1.00 98.56 113 ILE A O 1
ATOM 857 N N . ILE A 1 114 ? -6.161 3.577 11.492 1.00 98.69 114 ILE A N 1
ATOM 858 C CA . ILE A 1 114 ? -4.951 2.755 11.377 1.00 98.69 114 ILE A CA 1
ATOM 859 C C . ILE A 1 114 ? -5.141 1.428 12.121 1.00 98.69 114 ILE A C 1
ATOM 861 O O . ILE A 1 114 ? -4.975 0.357 11.532 1.00 98.69 114 ILE A O 1
ATOM 865 N N . GLN A 1 115 ? -5.538 1.484 13.394 1.00 98.62 115 GLN A N 1
ATOM 866 C CA . GLN A 1 115 ? -5.712 0.295 14.230 1.00 98.62 115 GLN A CA 1
ATOM 867 C C . GLN A 1 115 ? -6.772 -0.656 13.667 1.00 98.62 115 GLN A C 1
ATOM 869 O O . GLN A 1 115 ? -6.518 -1.856 13.547 1.00 98.62 115 GLN A O 1
ATOM 874 N N . ARG A 1 116 ? -7.938 -0.135 13.266 1.00 98.75 116 ARG A N 1
ATOM 875 C CA . ARG A 1 116 ? -9.030 -0.947 12.709 1.00 98.75 116 ARG A CA 1
ATOM 876 C C . ARG A 1 116 ? -8.636 -1.616 11.397 1.00 98.75 116 ARG A C 1
ATOM 878 O O . ARG A 1 116 ? -8.910 -2.801 11.220 1.00 98.75 116 ARG A O 1
ATOM 885 N N . VAL A 1 117 ? -7.967 -0.896 10.494 1.00 98.75 117 VAL A N 1
ATOM 886 C CA . VAL A 1 117 ? -7.516 -1.462 9.214 1.00 98.75 117 VAL A CA 1
ATOM 887 C C . VAL A 1 117 ? -6.516 -2.595 9.442 1.00 98.75 117 VAL A C 1
ATOM 889 O O . VAL A 1 117 ? -6.662 -3.660 8.843 1.00 98.75 117 VAL A O 1
ATOM 892 N N . TYR A 1 118 ? -5.527 -2.428 10.324 1.00 98.69 118 TYR A N 1
ATOM 893 C CA . TYR A 1 118 ? -4.560 -3.497 10.599 1.00 98.69 118 TYR A CA 1
ATOM 894 C C . TYR A 1 118 ? -5.159 -4.680 11.363 1.00 98.69 118 TYR A C 1
ATOM 896 O O . TYR A 1 118 ? -4.831 -5.825 11.041 1.00 98.69 118 TYR A O 1
ATOM 904 N N . ALA A 1 119 ? -6.063 -4.431 12.315 1.00 98.56 119 ALA A N 1
ATOM 905 C CA . ALA A 1 119 ? -6.798 -5.489 13.006 1.00 98.56 119 ALA A CA 1
ATOM 906 C C . ALA A 1 119 ? -7.611 -6.334 12.015 1.00 98.56 119 ALA A C 1
ATOM 908 O O . ALA A 1 119 ? -7.553 -7.563 12.046 1.00 98.56 119 ALA A O 1
ATOM 909 N N . GLU A 1 120 ? -8.295 -5.678 11.078 1.00 98.62 120 GLU A N 1
ATOM 910 C CA . GLU A 1 120 ? -9.045 -6.344 10.020 1.00 98.62 120 GLU A CA 1
ATOM 911 C C . GLU A 1 120 ? -8.121 -7.147 9.092 1.00 98.62 120 GLU A C 1
ATOM 913 O O . GLU A 1 120 ? -8.368 -8.330 8.861 1.00 98.62 120 GLU A O 1
ATOM 918 N N . ARG A 1 121 ? -7.008 -6.569 8.617 1.00 97.94 121 ARG A N 1
ATOM 919 C CA . ARG A 1 121 ? -6.028 -7.278 7.763 1.00 97.94 121 ARG A CA 1
ATOM 920 C C . ARG A 1 121 ? -5.457 -8.528 8.438 1.00 97.94 121 ARG A C 1
ATOM 922 O O . ARG A 1 121 ? -5.247 -9.543 7.772 1.00 97.94 121 ARG A O 1
ATOM 929 N N . GLY A 1 122 ? -5.209 -8.461 9.745 1.00 97.75 122 GLY A N 1
ATOM 930 C CA . GLY A 1 122 ? -4.694 -9.565 10.557 1.00 97.75 122 GLY A CA 1
ATOM 931 C C . GLY A 1 122 ? -5.755 -10.537 11.081 1.00 97.75 122 GLY A C 1
ATOM 932 O O . GLY A 1 122 ? -5.395 -11.504 11.757 1.00 97.75 122 GLY A O 1
ATOM 933 N N . ALA A 1 123 ? -7.040 -10.315 10.786 1.00 98.00 123 ALA A N 1
ATOM 934 C CA . ALA A 1 123 ? -8.144 -11.049 11.392 1.00 98.00 123 ALA A CA 1
ATOM 935 C C . ALA A 1 123 ? -8.012 -12.574 11.243 1.00 98.00 123 ALA A C 1
ATOM 937 O O . ALA 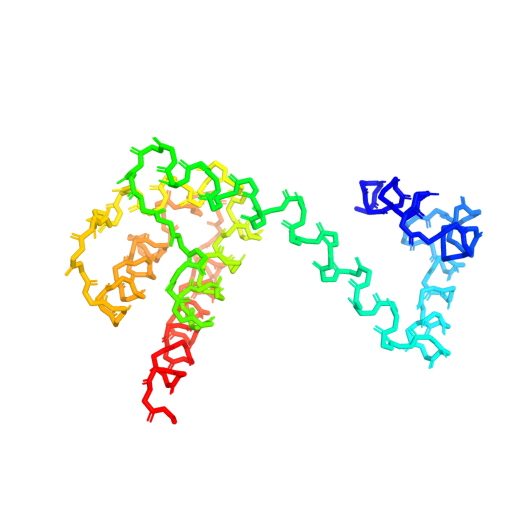A 1 123 ? -7.582 -13.102 10.209 1.00 98.00 123 ALA A O 1
ATOM 938 N N . ASN A 1 124 ? -8.424 -13.286 12.296 1.00 97.38 124 ASN A N 1
ATOM 939 C CA . ASN A 1 124 ? -8.326 -14.742 12.420 1.00 97.38 124 ASN A CA 1
ATOM 940 C C . ASN A 1 124 ? -6.888 -15.258 12.231 1.00 97.38 124 ASN A C 1
ATOM 942 O O . ASN A 1 124 ? -6.666 -16.248 11.536 1.00 97.38 124 ASN A O 1
ATOM 946 N N . ASN A 1 125 ? -5.900 -14.553 12.793 1.00 96.19 125 ASN A N 1
ATOM 947 C CA . ASN A 1 125 ? -4.472 -14.814 12.586 1.00 96.19 125 ASN A CA 1
ATOM 948 C C . ASN A 1 125 ? -4.118 -14.944 11.089 1.00 96.19 125 ASN A C 1
ATOM 950 O O . ASN A 1 125 ? -3.517 -15.923 10.642 1.00 96.19 125 ASN A O 1
ATOM 954 N N . GLY A 1 126 ? -4.600 -13.990 10.289 1.00 96.25 126 GLY A N 1
ATOM 955 C CA . GLY A 1 126 ? -4.436 -13.948 8.837 1.00 96.25 126 GLY A CA 1
ATOM 956 C C . GLY A 1 126 ? -5.344 -14.900 8.049 1.00 96.25 126 GLY A C 1
ATOM 957 O O . GLY A 1 126 ? -5.393 -14.795 6.825 1.00 96.25 126 GLY A O 1
ATOM 958 N N . GLN A 1 127 ? -6.099 -15.800 8.691 1.00 97.00 127 GLN A N 1
ATOM 959 C CA . GLN A 1 127 ? -6.951 -16.774 7.995 1.00 97.00 127 GLN A CA 1
ATOM 960 C C . GLN A 1 127 ? -8.012 -16.098 7.115 1.00 97.00 127 GLN A C 1
ATOM 962 O O . GLN A 1 127 ? -8.376 -16.652 6.082 1.00 97.00 127 GLN A O 1
ATOM 967 N N . LYS A 1 128 ? -8.480 -14.895 7.479 1.00 97.81 128 LYS A N 1
ATOM 968 C CA . LYS A 1 128 ? -9.514 -14.169 6.722 1.00 97.81 128 LYS A CA 1
ATOM 969 C C . LYS A 1 128 ? -9.081 -1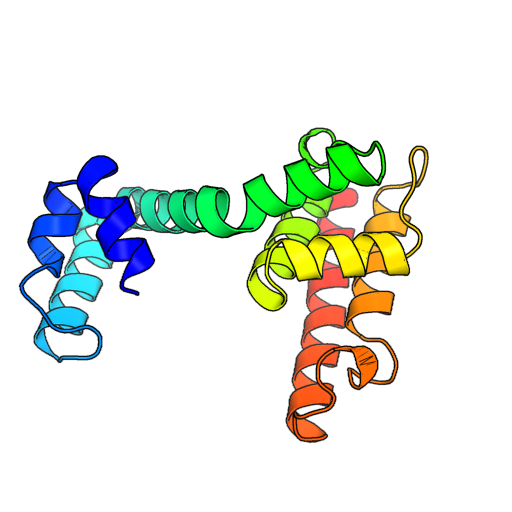3.834 5.290 1.00 97.81 128 LYS A C 1
ATOM 971 O O . LYS A 1 128 ? -9.870 -13.989 4.364 1.00 97.81 128 LYS A O 1
ATOM 976 N N . TYR A 1 129 ? -7.828 -13.415 5.108 1.00 97.31 129 TYR A N 1
ATOM 977 C CA . TYR A 1 129 ? -7.302 -12.946 3.818 1.00 97.31 129 TYR A CA 1
ATOM 978 C C . TYR A 1 129 ? -6.229 -13.861 3.214 1.00 97.31 129 TYR A C 1
ATOM 980 O O . TYR A 1 129 ? -5.923 -13.754 2.030 1.00 97.31 129 TYR A O 1
ATOM 988 N N . PHE A 1 130 ? -5.685 -14.784 4.008 1.00 96.94 130 PHE A N 1
ATOM 989 C CA . PHE A 1 130 ? -4.596 -15.686 3.631 1.00 96.94 130 PHE A CA 1
ATOM 990 C C . PHE A 1 130 ? -4.938 -17.145 3.961 1.00 96.94 130 PHE A C 1
ATOM 992 O O . PHE A 1 130 ? -4.072 -17.920 4.363 1.00 96.94 130 PHE A O 1
ATOM 999 N N . SER A 1 131 ? -6.203 -17.540 3.788 1.00 96.75 131 SER A N 1
ATOM 1000 C CA . SER A 1 131 ? -6.706 -18.884 4.123 1.00 96.75 131 SER A CA 1
ATOM 1001 C C . SER A 1 131 ? -5.965 -20.029 3.426 1.00 96.75 131 SER A C 1
ATOM 1003 O O . SER A 1 131 ? -5.886 -21.128 3.971 1.00 96.75 131 SER A O 1
ATOM 1005 N N . ARG A 1 132 ? -5.411 -19.766 2.236 1.00 97.38 132 ARG A N 1
ATOM 1006 C CA . ARG A 1 132 ? -4.637 -20.725 1.429 1.00 97.38 132 ARG A CA 1
ATOM 1007 C C . ARG A 1 132 ? -3.146 -20.764 1.774 1.00 97.38 132 ARG A C 1
ATOM 1009 O O . ARG A 1 132 ? -2.442 -21.650 1.303 1.00 97.38 132 ARG A O 1
ATOM 1016 N N . SER A 1 133 ? -2.653 -19.808 2.556 1.00 97.12 133 SER A N 1
ATOM 1017 C CA . SER A 1 133 ? -1.253 -19.765 2.986 1.00 97.12 133 SER A CA 1
ATOM 1018 C C . SER A 1 133 ? -1.015 -20.722 4.152 1.00 97.12 133 SER A C 1
ATOM 1020 O O . SER A 1 133 ? -1.940 -21.004 4.910 1.00 97.12 133 SER A O 1
ATOM 1022 N N . SER A 1 134 ? 0.223 -21.180 4.355 1.00 97.81 134 SER A N 1
ATOM 1023 C CA . SER A 1 134 ? 0.577 -21.971 5.545 1.00 97.81 134 SER A CA 1
ATOM 1024 C C . SER A 1 134 ? 0.447 -21.153 6.836 1.00 97.81 134 SER A C 1
ATOM 1026 O O . SER A 1 134 ? 0.442 -19.919 6.807 1.00 97.81 134 SER A O 1
ATOM 1028 N N . SER A 1 135 ? 0.385 -21.825 7.989 1.00 97.06 135 SER A N 1
ATOM 1029 C CA . SER A 1 135 ? 0.351 -21.150 9.294 1.00 97.06 135 SER A CA 1
ATOM 1030 C C . SER A 1 135 ? 1.569 -20.249 9.507 1.00 97.06 135 SER A C 1
ATOM 1032 O O . SER A 1 135 ? 1.412 -19.125 9.979 1.00 97.06 135 SER A O 1
ATOM 1034 N N . GLN A 1 136 ? 2.759 -20.685 9.086 1.00 97.75 136 GLN A N 1
ATOM 1035 C CA . GLN A 1 136 ? 3.990 -19.898 9.187 1.00 97.75 136 GLN A CA 1
ATOM 1036 C C . GLN A 1 136 ? 3.926 -18.627 8.330 1.00 97.75 136 GLN A C 1
ATOM 1038 O O . GLN A 1 136 ? 4.313 -17.551 8.786 1.00 97.75 136 GLN A O 1
ATOM 1043 N N . VAL A 1 137 ? 3.398 -18.723 7.103 1.00 97.50 137 VAL A N 1
ATOM 1044 C CA . VAL A 1 137 ? 3.228 -17.554 6.227 1.00 97.50 137 VAL A CA 1
ATOM 1045 C C . VAL A 1 137 ? 2.206 -16.587 6.818 1.00 97.50 137 VAL A C 1
ATOM 1047 O O . VAL A 1 137 ? 2.473 -15.387 6.871 1.00 97.50 137 VAL A O 1
ATOM 1050 N N . ARG A 1 138 ? 1.068 -17.087 7.318 1.00 97.88 138 ARG A N 1
ATOM 1051 C CA . ARG A 1 138 ? 0.064 -16.242 7.980 1.00 97.88 138 ARG A CA 1
ATOM 1052 C C . ARG A 1 138 ? 0.650 -15.515 9.187 1.00 97.88 138 ARG A C 1
ATOM 1054 O O . ARG A 1 138 ? 0.498 -14.301 9.283 1.00 97.88 138 ARG A O 1
ATOM 1061 N N . GLN A 1 139 ? 1.390 -16.222 10.040 1.00 97.75 139 GLN A N 1
ATOM 1062 C CA . GLN A 1 139 ? 2.038 -15.623 11.205 1.00 97.75 139 GLN A CA 1
ATOM 1063 C C . GLN A 1 139 ? 3.037 -14.530 10.804 1.00 97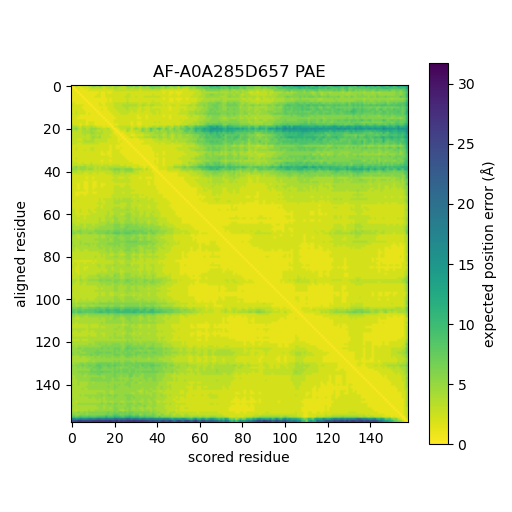.75 139 GLN A C 1
ATOM 1065 O O . GLN A 1 139 ? 3.038 -13.451 11.390 1.00 97.75 139 GLN A O 1
ATOM 1070 N N . SER A 1 140 ? 3.858 -14.772 9.778 1.00 97.62 140 SER A N 1
ATOM 1071 C CA . SER A 1 140 ? 4.810 -13.776 9.269 1.00 97.62 140 SER A CA 1
ATOM 1072 C C . SER A 1 140 ? 4.108 -12.499 8.791 1.00 97.62 140 SER A C 1
ATOM 1074 O O . SER A 1 140 ? 4.519 -11.386 9.132 1.00 97.62 140 SER A O 1
ATOM 1076 N N . VAL A 1 141 ? 3.001 -12.654 8.061 1.00 96.50 141 VAL A N 1
ATOM 1077 C CA . VAL A 1 141 ? 2.194 -11.535 7.564 1.00 96.50 141 VAL A CA 1
ATOM 1078 C C . VAL A 1 141 ? 1.514 -10.774 8.708 1.00 96.50 141 VAL A C 1
ATOM 1080 O O . VAL A 1 141 ? 1.584 -9.548 8.740 1.00 96.50 141 VAL A O 1
ATOM 1083 N N . VAL A 1 142 ? 0.929 -11.466 9.689 1.00 97.88 142 VAL A N 1
ATOM 1084 C CA . VAL A 1 142 ? 0.325 -10.824 10.871 1.00 97.88 1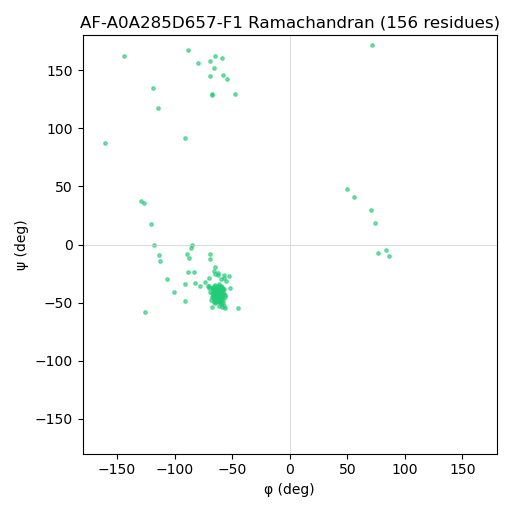42 VAL A CA 1
ATOM 1085 C C . VAL A 1 142 ? 1.374 -10.059 11.684 1.00 97.88 142 VAL A C 1
ATOM 1087 O O . VAL A 1 142 ? 1.144 -8.908 12.053 1.00 97.88 142 VAL A O 1
ATOM 1090 N N . ASN A 1 143 ? 2.562 -10.635 11.884 1.00 98.19 143 ASN A N 1
ATOM 1091 C CA . ASN A 1 143 ? 3.669 -9.948 12.556 1.00 98.19 143 ASN A CA 1
ATOM 1092 C C . ASN A 1 143 ? 4.102 -8.690 11.784 1.00 98.19 143 ASN A C 1
ATOM 1094 O O . ASN A 1 143 ? 4.460 -7.677 12.384 1.00 98.19 143 ASN A O 1
ATOM 1098 N N . ARG A 1 144 ? 4.077 -8.734 10.444 1.00 97.75 144 ARG A N 1
ATOM 1099 C CA . ARG A 1 144 ? 4.343 -7.562 9.599 1.00 97.75 144 ARG A CA 1
ATOM 1100 C C . ARG A 1 144 ? 3.298 -6.472 9.820 1.00 97.75 144 ARG A C 1
ATOM 1102 O O . ARG A 1 144 ? 3.677 -5.325 10.013 1.00 97.75 144 ARG A O 1
ATOM 1109 N N . PHE A 1 145 ? 2.016 -6.828 9.850 1.00 98.12 145 PHE A N 1
ATOM 1110 C CA . PHE A 1 145 ? 0.922 -5.883 10.092 1.00 98.12 145 PHE A CA 1
ATOM 1111 C C . PHE A 1 145 ? 1.030 -5.191 11.448 1.00 98.12 145 PHE A C 1
ATOM 1113 O O . PHE A 1 145 ? 0.810 -3.988 11.531 1.00 98.12 145 PHE A O 1
ATOM 1120 N N . GLN A 1 146 ? 1.442 -5.914 12.492 1.00 97.75 146 GLN A N 1
ATOM 1121 C CA . GLN A 1 146 ? 1.697 -5.307 13.798 1.00 97.75 146 GLN A CA 1
ATOM 1122 C C . GLN A 1 146 ? 2.805 -4.249 13.730 1.00 97.75 146 GLN A C 1
ATOM 1124 O O . GLN A 1 146 ? 2.630 -3.166 14.278 1.00 97.75 146 GLN A O 1
ATOM 1129 N N . ARG A 1 147 ? 3.914 -4.521 13.029 1.00 98.12 147 ARG A N 1
ATOM 1130 C CA . ARG A 1 147 ? 5.002 -3.541 12.852 1.00 98.12 147 ARG A CA 1
ATOM 1131 C C . ARG A 1 147 ? 4.556 -2.325 12.044 1.00 98.12 147 ARG A C 1
ATOM 1133 O O . ARG A 1 147 ? 4.708 -1.207 12.518 1.00 98.12 147 ARG A O 1
ATOM 1140 N N . GLU A 1 148 ? 3.937 -2.545 10.883 1.00 97.94 148 GLU A N 1
ATOM 1141 C CA . GLU A 1 148 ? 3.452 -1.450 10.032 1.00 97.94 148 GLU A CA 1
ATOM 1142 C C . GLU A 1 148 ? 2.423 -0.562 10.757 1.00 97.94 148 GLU A C 1
ATOM 1144 O O . GLU A 1 148 ? 2.415 0.652 10.565 1.00 97.94 148 GLU A O 1
ATOM 1149 N N . MET A 1 149 ? 1.576 -1.143 11.616 1.00 98.19 149 MET A N 1
ATOM 1150 C CA . MET A 1 149 ? 0.647 -0.387 12.461 1.00 98.19 149 MET A CA 1
ATOM 1151 C C . MET A 1 149 ? 1.387 0.535 13.428 1.00 98.19 149 MET A C 1
ATOM 1153 O O . MET A 1 149 ? 1.035 1.705 13.537 1.00 98.19 149 MET A O 1
ATOM 1157 N N . GLN A 1 150 ? 2.406 0.023 14.124 1.00 97.75 150 GLN A N 1
ATOM 1158 C CA . GLN A 1 150 ? 3.189 0.825 15.066 1.00 97.75 150 GLN A CA 1
ATOM 1159 C C . GLN A 1 150 ? 3.943 1.950 14.356 1.00 97.75 150 GLN A C 1
ATOM 1161 O O . GLN A 1 150 ? 3.968 3.073 14.852 1.00 97.75 150 GLN A O 1
ATOM 1166 N N . ASP A 1 151 ? 4.513 1.678 13.185 1.00 97.94 151 ASP A N 1
ATOM 1167 C CA . ASP A 1 151 ? 5.213 2.696 12.404 1.00 97.94 151 ASP A CA 1
ATOM 1168 C C . ASP A 1 151 ? 4.247 3.780 11.906 1.00 97.94 151 ASP A C 1
ATOM 1170 O O . ASP A 1 151 ? 4.536 4.967 12.042 1.00 97.94 151 ASP A O 1
ATOM 1174 N N . ALA A 1 152 ? 3.055 3.399 11.434 1.00 97.69 152 ALA A N 1
ATOM 1175 C CA . ALA A 1 152 ? 2.024 4.355 11.035 1.00 97.69 152 ALA A CA 1
ATOM 1176 C C . ALA A 1 152 ? 1.505 5.194 12.219 1.00 97.69 152 ALA A C 1
ATOM 1178 O O . ALA A 1 152 ? 1.292 6.392 12.068 1.00 97.69 152 ALA A O 1
ATOM 1179 N N . LEU A 1 153 ? 1.336 4.602 13.406 1.00 97.75 153 LEU A N 1
ATOM 1180 C CA . LEU A 1 153 ? 0.936 5.348 14.605 1.00 97.75 153 LEU A CA 1
ATOM 1181 C C . LEU A 1 153 ? 2.014 6.345 15.049 1.00 97.75 153 LEU A C 1
ATOM 1183 O O . LEU A 1 153 ? 1.678 7.466 15.422 1.00 97.75 153 LEU A O 1
ATOM 1187 N N . LYS A 1 154 ? 3.300 5.985 14.957 1.00 97.44 154 LYS A N 1
ATOM 1188 C CA . LYS A 1 154 ? 4.408 6.914 15.249 1.00 97.44 154 LYS A CA 1
ATOM 1189 C C . LYS A 1 154 ? 4.408 8.123 14.319 1.00 97.44 154 LYS A C 1
ATOM 1191 O O . LYS A 1 154 ? 4.728 9.215 14.766 1.00 97.44 154 LYS A O 1
ATOM 1196 N N . MET A 1 155 ? 4.009 7.952 13.059 1.00 96.19 155 MET A N 1
ATOM 1197 C CA . MET A 1 155 ? 3.894 9.067 12.113 1.00 96.19 155 MET A CA 1
ATOM 1198 C C . MET A 1 155 ? 2.815 10.096 12.498 1.00 96.19 155 MET A C 1
ATOM 1200 O O . MET A 1 155 ? 2.865 11.209 11.988 1.00 96.19 155 MET A O 1
ATOM 1204 N N . LEU A 1 156 ? 1.841 9.747 13.353 1.00 93.06 156 LEU A N 1
ATOM 1205 C CA . LEU A 1 156 ? 0.806 10.686 13.816 1.00 93.06 156 LEU A CA 1
ATOM 1206 C C . LEU A 1 156 ? 1.259 11.571 14.986 1.00 93.06 156 LEU A C 1
ATOM 1208 O O . LEU A 1 156 ? 0.657 12.616 15.214 1.00 93.06 156 LEU A O 1
ATOM 1212 N N . GLY A 1 157 ? 2.253 11.127 15.757 1.00 75.00 157 GLY A N 1
ATOM 1213 C CA . GLY A 1 157 ? 2.726 11.795 16.977 1.00 75.00 157 GLY A CA 1
ATOM 1214 C C . GLY A 1 157 ? 4.197 12.207 16.930 1.00 75.00 157 GLY A C 1
ATOM 1215 O O . GLY A 1 157 ? 4.793 12.395 17.990 1.00 75.00 157 GLY A O 1
ATOM 1216 N N . GLY A 1 158 ? 4.779 12.256 15.729 1.00 50.31 158 GLY A N 1
ATOM 1217 C CA . GLY A 1 158 ? 6.122 12.778 15.470 1.00 50.31 158 GLY A CA 1
ATOM 1218 C C . GLY A 1 158 ? 6.131 14.266 15.160 1.00 50.31 158 GLY A C 1
ATOM 1219 O O . GLY A 1 158 ? 5.053 14.815 14.839 1.00 50.31 158 GLY A O 1
#

Sequence (158 aa):
MNSFLSYLKNASPSTYNALKGHTPGSSGFNSAWKQLAQTNAKQFDALQHGFIKQSHYDPAANSIKNSLGIDINKYSPAVQNVLWSTAVQHGSGGALNVFRNAGIRSGMSEAEIIQRVYAERGANNGQKYFSRSSSQVRQSVVNRFQREMQDALKMLGG

Secondary structure (DSSP, 8-state):
-HHHHHHHHHH-HHHHHHHHTS-TTSHHHHHHHHHHHHHSHHHHHHHHHHHHIIIIIHHHHHHHHHHHS--GGGS-HHHHHHHHHHHHHHHHHHHHHHHHHTT--TT--HHHHHHHHHHHHTTTTTTTT-TTS-HHHHHHHHHHHHHHHHHHHHTT--

Foldseek 3Di:
DVLLLVLCVPLPVPLNVLQVVDDPPDPSNVVSVVVCCPPVVVSVVVSVVVSLCVFFQVLLQVLCCVPAVDRQVPDDPLSSVLSSVQRVVQNSVRSSVLQVVLVPHPPDDSLSSLVSSLCSCCPPLNCVPPVVDDSVVSVVVNVVSVVSSVVSVVSVVD

Nearest PDB structures (foldseek):
  4noo-assembly2_C  TM=8.296E-01  e=6.915E-06  Vibrio cholerae O1 biovar El Tor str. N16961
  4nso-assembly1_A-2  TM=8.581E-01  e=4.749E-05  Vibrio cholerae O1 biovar El Tor str. N16961
  1yo7-assembly2_B  TM=2.723E-01  e=7.400E+00  Escherichia coli